Protein AF-A0AAW7IYN5-F1 (afdb_monomer_lite)

Foldseek 3Di:
DWKKKKAQPPPPVGDIDIDDDPDQLVVLVCCVVRVHDDDSVRMDIHTDPQCPPVPPPDPLVVVVSVLQVVDWDDDDPDTQDRCPDPPRDPVSSVVSCCVRPVVD

Organism: NCBI:txid1358

Structure (mmCIF, N/CA/C/O backbone):
data_AF-A0AAW7IYN5-F1
#
_entry.id   AF-A0AAW7IYN5-F1
#
loop_
_atom_site.group_PDB
_atom_site.id
_atom_site.type_symbol
_atom_site.label_atom_id
_atom_site.label_alt_id
_atom_site.label_comp_id
_atom_site.label_asym_id
_atom_site.label_entity_id
_atom_site.label_seq_id
_atom_site.pdbx_PDB_ins_code
_atom_site.Cartn_x
_atom_site.Cartn_y
_atom_site.Cartn_z
_atom_site.occupancy
_atom_site.B_iso_or_equiv
_atom_site.auth_seq_id
_atom_site.auth_comp_id
_atom_site.auth_asym_id
_atom_site.auth_atom_id
_atom_site.pdbx_PDB_model_num
ATOM 1 N N . MET A 1 1 ? -8.517 1.837 12.427 1.00 90.12 1 MET A N 1
ATOM 2 C CA . MET A 1 1 ? -9.345 0.846 11.687 1.00 90.12 1 MET A CA 1
ATOM 3 C C . MET A 1 1 ? -8.456 -0.268 11.150 1.00 90.12 1 MET A C 1
ATOM 5 O O . MET A 1 1 ? -7.235 -0.191 11.197 1.00 90.12 1 MET A O 1
ATOM 9 N N . LYS A 1 2 ? -9.057 -1.338 10.630 1.00 97.62 2 LYS A N 1
ATOM 10 C CA . LYS A 1 2 ? -8.324 -2.448 10.027 1.00 97.62 2 LYS A CA 1
ATOM 11 C C . LYS A 1 2 ? -8.061 -2.195 8.529 1.00 97.62 2 LYS A C 1
ATOM 13 O O . LYS A 1 2 ? -9.020 -2.123 7.771 1.00 97.62 2 LYS A O 1
ATOM 18 N N . ALA A 1 3 ? -6.797 -2.141 8.103 1.00 98.00 3 ALA A N 1
ATOM 19 C CA . ALA A 1 3 ? -6.390 -2.117 6.696 1.00 98.00 3 ALA A CA 1
ATOM 20 C C . ALA A 1 3 ? -6.453 -3.475 5.948 1.00 98.00 3 ALA A C 1
ATOM 22 O O . ALA A 1 3 ? -6.106 -4.550 6.468 1.00 98.00 3 ALA A O 1
ATOM 23 N N . TRP A 1 4 ? -6.869 -3.422 4.685 1.00 98.19 4 TRP A N 1
ATOM 24 C CA . TRP A 1 4 ? -7.025 -4.566 3.792 1.00 98.19 4 TRP A CA 1
ATOM 25 C C . TRP A 1 4 ? -6.545 -4.226 2.386 1.00 98.19 4 TRP A C 1
ATOM 27 O O . TRP A 1 4 ? -6.918 -3.191 1.847 1.00 98.19 4 TRP A O 1
ATOM 37 N N . ILE A 1 5 ? -5.788 -5.136 1.781 1.00 96.81 5 ILE A N 1
ATOM 38 C CA . ILE A 1 5 ? -5.476 -5.108 0.353 1.00 96.81 5 ILE A CA 1
ATOM 39 C C . ILE A 1 5 ? -6.568 -5.877 -0.373 1.00 96.81 5 ILE A C 1
ATOM 41 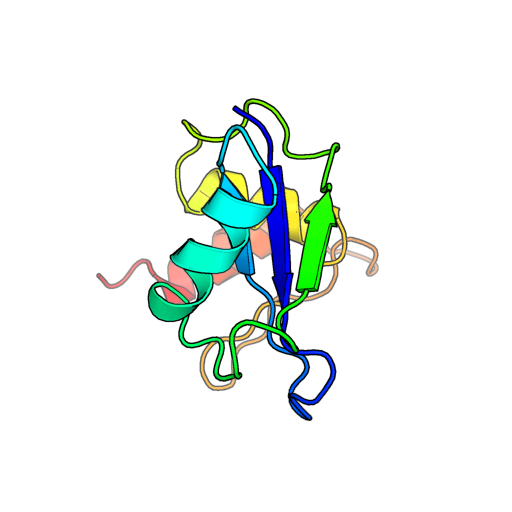O O . ILE A 1 5 ? -6.757 -7.075 -0.124 1.00 96.81 5 ILE A O 1
ATOM 45 N N . ILE A 1 6 ? -7.294 -5.182 -1.237 1.00 96.50 6 ILE A N 1
ATOM 46 C CA . ILE A 1 6 ? -8.258 -5.760 -2.162 1.00 96.50 6 ILE A CA 1
ATOM 47 C C . ILE A 1 6 ? -7.543 -6.023 -3.479 1.00 96.50 6 ILE A C 1
ATOM 49 O O . ILE A 1 6 ? -6.787 -5.179 -3.949 1.00 96.50 6 ILE A O 1
ATOM 53 N N . SER A 1 7 ? -7.800 -7.180 -4.074 1.00 94.94 7 SER A N 1
ATOM 54 C CA . SER A 1 7 ? -7.342 -7.497 -5.424 1.00 94.94 7 SER A CA 1
ATOM 55 C C . SER A 1 7 ? -8.253 -8.527 -6.077 1.00 94.94 7 SER A C 1
ATOM 57 O O . SER A 1 7 ? -8.909 -9.326 -5.393 1.00 94.94 7 SER A O 1
ATOM 59 N N . ASN A 1 8 ? -8.277 -8.534 -7.406 1.00 93.75 8 ASN A N 1
ATOM 60 C CA . ASN A 1 8 ? -8.801 -9.649 -8.178 1.00 93.75 8 ASN A CA 1
ATOM 61 C C . ASN A 1 8 ? -7.617 -10.541 -8.596 1.00 93.75 8 ASN A C 1
ATOM 63 O O . ASN A 1 8 ? -6.735 -10.081 -9.310 1.00 93.75 8 ASN A O 1
ATOM 67 N N . PRO A 1 9 ? -7.554 -11.816 -8.171 1.00 89.81 9 PRO A N 1
ATOM 68 C CA . PRO A 1 9 ? -6.448 -12.702 -8.538 1.00 89.81 9 PRO A CA 1
ATOM 69 C C . PRO A 1 9 ? -6.404 -13.071 -10.027 1.00 89.81 9 PRO A C 1
ATOM 71 O O . PRO A 1 9 ? -5.444 -13.712 -10.448 1.00 89.81 9 PRO A O 1
ATOM 74 N N . TRP A 1 10 ? -7.452 -12.741 -10.780 1.00 89.69 10 TRP A N 1
ATOM 75 C CA . TRP A 1 10 ? -7.561 -12.964 -12.218 1.00 89.69 10 TRP A CA 1
ATOM 76 C C . TRP A 1 10 ? -7.260 -11.710 -13.043 1.00 89.69 10 TRP A C 1
ATOM 78 O O . TRP A 1 10 ? -7.305 -11.791 -14.266 1.00 89.69 10 TRP A O 1
ATOM 88 N N . ASP A 1 11 ? -6.986 -10.581 -12.387 1.00 86.50 11 ASP A N 1
ATOM 89 C CA . ASP A 1 11 ? -6.530 -9.362 -13.048 1.00 86.50 11 ASP A CA 1
ATOM 90 C C . ASP A 1 11 ? -5.088 -9.561 -13.528 1.00 86.50 11 ASP A C 1
ATOM 92 O O . ASP A 1 11 ? -4.185 -9.833 -12.729 1.00 86.50 11 ASP A O 1
ATOM 96 N N . ASP A 1 12 ? -4.886 -9.482 -14.839 1.00 82.88 12 ASP A N 1
ATOM 97 C CA . ASP A 1 12 ? -3.598 -9.676 -15.497 1.00 82.88 12 ASP A CA 1
ATOM 98 C C . ASP A 1 12 ? -2.648 -8.493 -15.294 1.00 82.88 12 ASP A C 1
ATOM 100 O O . ASP A 1 12 ? -1.430 -8.684 -15.312 1.00 82.88 12 ASP A O 1
ATOM 104 N N . GLU A 1 13 ? -3.186 -7.307 -15.015 1.00 81.69 13 GLU A N 1
ATOM 105 C CA . GLU A 1 13 ? -2.410 -6.138 -14.599 1.00 81.69 13 GLU A CA 1
ATOM 106 C C . GLU A 1 13 ? -2.074 -6.165 -13.101 1.00 81.69 13 GLU A C 1
ATOM 108 O O . GLU A 1 13 ? -1.216 -5.413 -12.638 1.00 81.69 13 GLU A O 1
ATOM 113 N N . GLY A 1 14 ? -2.707 -7.061 -12.335 1.00 80.88 14 GLY A N 1
ATOM 114 C CA . GLY A 1 14 ? -2.426 -7.254 -10.916 1.00 80.88 14 GLY A CA 1
ATOM 115 C C . GLY A 1 14 ? -2.794 -6.049 -10.051 1.00 80.88 14 GLY A C 1
ATOM 116 O O . GLY A 1 14 ? -2.139 -5.813 -9.031 1.00 80.88 14 GLY A O 1
ATOM 117 N N . ARG A 1 15 ? -3.824 -5.280 -10.433 1.00 85.38 15 ARG A N 1
ATOM 118 C CA . ARG A 1 15 ? -4.221 -4.079 -9.697 1.00 85.38 15 ARG A CA 1
ATOM 119 C C . ARG A 1 15 ? -4.692 -4.452 -8.296 1.00 85.38 15 ARG A C 1
ATOM 121 O O . ARG A 1 15 ? -5.363 -5.461 -8.048 1.00 85.38 15 ARG A O 1
ATOM 128 N N . GLN A 1 16 ? -4.322 -3.602 -7.351 1.00 91.88 16 GLN A N 1
ATOM 129 C CA . GLN A 1 16 ? -4.652 -3.768 -5.947 1.00 91.88 16 GLN A CA 1
ATOM 130 C C . GLN A 1 16 ? -4.929 -2.415 -5.308 1.00 91.88 16 GLN A C 1
ATOM 132 O O . GLN A 1 16 ? -4.388 -1.395 -5.727 1.00 91.88 16 GLN A O 1
ATOM 137 N N . ALA A 1 17 ? -5.753 -2.416 -4.267 1.00 94.31 17 ALA A N 1
ATOM 138 C CA . ALA A 1 17 ? -6.097 -1.207 -3.538 1.00 94.31 17 ALA A CA 1
ATOM 139 C C . ALA A 1 17 ? -6.078 -1.444 -2.035 1.00 94.31 17 ALA A C 1
ATOM 141 O O . ALA A 1 17 ? -6.505 -2.494 -1.546 1.00 94.31 17 ALA A O 1
ATOM 142 N N . LEU A 1 18 ? -5.608 -0.444 -1.298 1.00 96.88 18 LEU A N 1
ATOM 143 C CA . LEU A 1 18 ? -5.663 -0.423 0.153 1.00 96.88 18 LEU A CA 1
ATOM 144 C C . LEU A 1 18 ? -6.984 0.210 0.608 1.00 96.88 18 LEU A C 1
ATOM 146 O O . LEU A 1 18 ? -7.352 1.298 0.176 1.00 96.88 18 LEU A O 1
ATOM 150 N N . THR A 1 19 ? -7.699 -0.455 1.512 1.00 96.94 19 THR A N 1
ATOM 151 C CA . THR A 1 19 ? -8.909 0.090 2.139 1.00 96.94 19 THR A CA 1
ATOM 152 C C . THR A 1 19 ? -8.942 -0.176 3.637 1.00 96.94 19 THR A C 1
ATOM 154 O O . THR A 1 19 ? -8.240 -1.054 4.140 1.00 96.94 19 THR A O 1
ATOM 157 N N . PHE A 1 20 ? -9.827 0.518 4.348 1.00 97.81 20 PHE A N 1
ATOM 158 C CA . PHE A 1 20 ? -10.016 0.385 5.788 1.00 97.81 20 PHE A CA 1
ATOM 159 C C . PHE A 1 20 ? -11.447 -0.057 6.100 1.00 97.81 20 PHE A C 1
ATOM 161 O O . PHE A 1 20 ? -12.403 0.527 5.603 1.00 97.81 20 PHE A O 1
ATOM 168 N N . ALA A 1 21 ? -11.598 -1.116 6.896 1.00 97.38 21 ALA A N 1
ATOM 169 C CA . ALA A 1 21 ? -12.898 -1.674 7.278 1.00 97.38 21 ALA A CA 1
ATOM 170 C C . ALA A 1 21 ? -12.759 -2.616 8.476 1.00 97.38 21 ALA A C 1
ATOM 172 O O . ALA A 1 21 ? -11.813 -3.400 8.527 1.00 97.38 21 ALA A O 1
ATOM 173 N N . ASP A 1 22 ? -13.721 -2.662 9.398 1.00 96.38 22 ASP A N 1
ATOM 174 C CA . ASP A 1 22 ? -13.618 -3.493 10.612 1.00 96.38 22 ASP A CA 1
ATOM 175 C C . ASP A 1 22 ? -13.556 -5.001 10.316 1.00 96.38 22 ASP A C 1
ATOM 177 O O . ASP A 1 22 ? -12.972 -5.798 11.077 1.00 96.38 22 ASP A O 1
ATOM 181 N N . LYS A 1 23 ? -14.173 -5.410 9.200 1.00 96.81 23 LYS A N 1
ATOM 182 C CA . LYS A 1 23 ? -14.310 -6.805 8.772 1.00 96.81 23 LYS A CA 1
ATOM 183 C C . LYS A 1 23 ? -13.906 -6.987 7.311 1.00 96.81 23 LYS A C 1
ATOM 185 O O . LYS A 1 23 ? -14.157 -6.146 6.459 1.00 96.81 23 LYS A O 1
ATOM 190 N N . ARG A 1 24 ? -13.400 -8.184 6.997 1.00 96.00 24 ARG A N 1
ATOM 191 C CA . ARG A 1 24 ? -12.998 -8.577 5.636 1.00 96.00 24 ARG A CA 1
ATOM 192 C C . ARG A 1 24 ? -14.100 -8.390 4.587 1.00 96.00 24 ARG A C 1
ATOM 194 O O . ARG A 1 24 ? -13.815 -7.980 3.472 1.00 96.00 24 ARG A O 1
ATOM 201 N N . ASN A 1 25 ? -15.341 -8.750 4.916 1.00 95.38 25 ASN A N 1
ATOM 202 C CA . ASN A 1 25 ? -16.440 -8.661 3.951 1.00 95.38 25 ASN A CA 1
ATOM 203 C C . ASN A 1 25 ? -16.771 -7.206 3.624 1.00 95.38 25 ASN A C 1
ATOM 205 O O . ASN A 1 25 ? -17.010 -6.895 2.474 1.00 95.38 25 ASN A O 1
ATOM 209 N N . GLU A 1 26 ? -16.722 -6.311 4.602 1.00 96.00 26 GLU A N 1
ATOM 210 C CA . GLU A 1 26 ? -16.898 -4.880 4.354 1.00 96.00 26 GLU A CA 1
ATOM 211 C C . GLU A 1 26 ? -15.785 -4.344 3.441 1.00 96.00 26 GLU A C 1
ATOM 213 O O . GLU A 1 26 ? -16.088 -3.742 2.417 1.00 96.00 26 GLU A O 1
ATOM 218 N N . ALA A 1 27 ? -14.522 -4.720 3.685 1.00 96.50 27 ALA A N 1
ATOM 219 C CA . ALA A 1 27 ? -13.429 -4.384 2.769 1.00 96.50 27 ALA A CA 1
ATOM 220 C C . ALA A 1 27 ? -13.704 -4.847 1.327 1.00 96.50 27 ALA A C 1
ATOM 222 O O . ALA A 1 27 ? -13.526 -4.081 0.392 1.00 96.50 27 ALA A O 1
ATOM 223 N N . LYS A 1 28 ? -14.215 -6.070 1.123 1.00 95.06 28 LYS A N 1
ATOM 224 C CA . LYS A 1 28 ? -14.576 -6.555 -0.224 1.00 95.06 28 LYS A CA 1
ATOM 225 C C . LYS A 1 28 ? -15.654 -5.707 -0.904 1.00 95.06 28 LYS A C 1
ATOM 227 O O . LYS A 1 28 ? -15.635 -5.593 -2.124 1.00 95.06 28 LYS A O 1
ATOM 232 N N . SER A 1 29 ? -16.568 -5.094 -0.147 1.00 93.38 29 SER A N 1
ATOM 233 C CA . SER A 1 29 ? -17.579 -4.187 -0.721 1.00 93.38 29 SER A CA 1
ATOM 234 C C . SER A 1 29 ? -17.027 -2.865 -1.217 1.00 93.38 29 SER A C 1
ATOM 236 O O . SER A 1 29 ? -17.700 -2.198 -1.995 1.00 93.38 29 SER A O 1
ATOM 238 N N . HIS A 1 30 ? -15.788 -2.533 -0.860 1.00 94.62 30 HIS A N 1
ATOM 239 C CA . HIS A 1 30 ? -15.109 -1.344 -1.355 1.00 94.62 30 HIS A CA 1
ATOM 240 C C . HIS A 1 30 ? -14.429 -1.566 -2.713 1.00 94.62 30 HIS A C 1
ATOM 242 O O . HIS A 1 30 ? -13.912 -0.611 -3.273 1.00 94.62 30 HIS A O 1
ATOM 248 N N . ALA A 1 31 ? -14.430 -2.781 -3.282 1.00 92.00 31 ALA A N 1
ATOM 249 C CA . ALA A 1 31 ? -13.779 -3.050 -4.572 1.00 92.00 31 ALA A CA 1
ATOM 250 C C . ALA A 1 31 ? -14.260 -2.110 -5.694 1.00 92.00 31 ALA A C 1
ATOM 252 O O . ALA A 1 31 ? -13.449 -1.592 -6.457 1.00 92.00 31 ALA A O 1
ATOM 253 N N . GLY A 1 32 ? -15.561 -1.798 -5.716 1.00 87.56 32 GLY A N 1
ATOM 254 C CA . GLY A 1 32 ? -16.146 -0.854 -6.673 1.00 87.56 32 GLY A CA 1
ATOM 255 C C . GLY A 1 32 ? -15.726 0.610 -6.484 1.00 87.56 32 GLY A C 1
ATOM 256 O O . GLY A 1 32 ? -16.091 1.441 -7.306 1.00 87.56 32 GLY A O 1
ATOM 257 N N . TRP A 1 33 ? -14.991 0.952 -5.421 1.00 91.31 33 TRP A N 1
ATOM 258 C CA . TRP A 1 33 ? -14.397 2.283 -5.245 1.00 91.31 33 TRP A CA 1
ATOM 259 C C . TRP A 1 33 ? -13.056 2.430 -5.973 1.00 91.31 33 TRP A C 1
ATOM 261 O O . TRP A 1 33 ? -12.632 3.555 -6.211 1.00 91.31 33 TRP A O 1
ATOM 271 N N . PHE A 1 34 ? -12.396 1.316 -6.311 1.00 86.44 34 PHE A N 1
ATOM 272 C CA . PHE A 1 34 ? -11.005 1.285 -6.782 1.00 86.44 34 PHE A CA 1
ATOM 273 C C . PHE A 1 34 ? -10.839 0.670 -8.177 1.00 86.44 34 PHE A C 1
ATOM 275 O O . PHE A 1 34 ? -9.748 0.226 -8.515 1.00 86.44 34 PHE A O 1
ATOM 282 N N . ASP A 1 35 ? -11.921 0.589 -8.954 1.00 84.50 35 ASP A N 1
ATOM 283 C CA . ASP A 1 35 ? -11.936 -0.043 -10.284 1.00 84.50 35 ASP A CA 1
ATOM 284 C C . ASP A 1 35 ? -11.394 -1.490 -10.296 1.00 84.50 35 ASP A C 1
ATOM 286 O O . ASP A 1 35 ? -10.846 -1.983 -11.278 1.00 84.50 35 ASP A O 1
ATOM 290 N N . ILE A 1 36 ? -11.540 -2.201 -9.170 1.00 88.12 36 ILE A N 1
ATOM 291 C CA . ILE A 1 36 ? -11.188 -3.619 -9.079 1.00 88.12 36 ILE A CA 1
ATOM 292 C C . ILE A 1 36 ? -12.389 -4.426 -9.559 1.00 88.12 36 ILE A C 1
ATOM 294 O O . ILE A 1 36 ? -13.334 -4.683 -8.805 1.00 88.12 36 ILE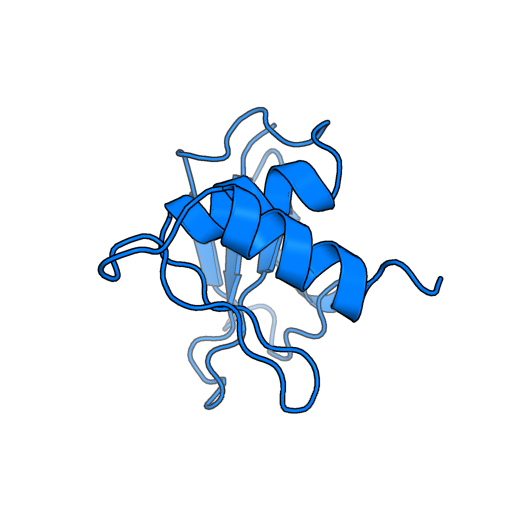 A O 1
ATOM 298 N N . GLU A 1 37 ? -12.343 -4.831 -10.824 1.00 85.25 37 GLU A N 1
ATOM 299 C CA . GLU A 1 37 ? -13.362 -5.681 -11.429 1.00 85.25 37 GLU A CA 1
ATOM 300 C C . GLU A 1 37 ? -13.306 -7.110 -10.874 1.00 85.25 37 GLU A C 1
ATOM 302 O O . GLU A 1 37 ? -12.233 -7.665 -10.641 1.00 85.25 37 GLU A O 1
ATOM 307 N N . GLY A 1 38 ? -14.467 -7.737 -10.685 1.00 84.75 38 GLY A N 1
ATOM 308 C CA . GLY A 1 38 ? -14.573 -9.143 -10.300 1.00 84.75 38 GLY A CA 1
ATOM 309 C C . GLY A 1 38 ? -15.869 -9.463 -9.565 1.00 84.75 38 GLY A C 1
ATOM 310 O O . GLY A 1 38 ? -16.437 -8.621 -8.865 1.00 84.75 38 GLY A O 1
ATOM 311 N N . ASP A 1 39 ? -16.331 -10.708 -9.688 1.00 88.25 39 ASP A N 1
ATOM 312 C CA . ASP A 1 39 ? -17.458 -11.179 -8.893 1.00 88.25 39 ASP A CA 1
ATOM 31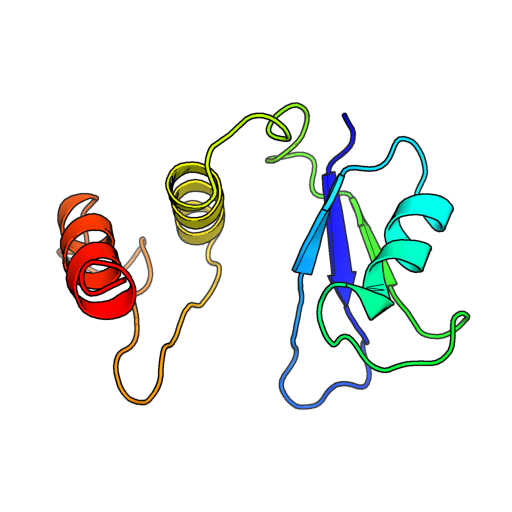3 C C . ASP A 1 39 ? -17.087 -11.203 -7.411 1.00 88.25 39 ASP A C 1
ATOM 315 O O . ASP A 1 39 ? -15.954 -11.504 -7.018 1.00 88.25 39 ASP A O 1
ATOM 319 N N . TRP A 1 40 ? -18.081 -10.950 -6.553 1.00 87.56 40 TRP A N 1
ATOM 320 C CA . TRP A 1 40 ? -17.871 -10.922 -5.107 1.00 87.56 40 TRP A CA 1
ATOM 321 C C . TRP A 1 40 ? -17.115 -12.144 -4.601 1.00 87.56 40 TRP A C 1
ATOM 323 O O . TRP A 1 40 ? -16.311 -12.022 -3.684 1.00 87.56 40 TRP A O 1
ATOM 333 N N . ILE A 1 41 ? -17.385 -13.333 -5.138 1.00 90.19 41 ILE A N 1
ATOM 334 C CA . ILE A 1 41 ? -16.764 -14.570 -4.668 1.00 90.19 41 ILE A CA 1
ATOM 335 C C . ILE A 1 41 ? -15.264 -14.637 -4.988 1.00 90.19 41 ILE A C 1
ATOM 337 O O . ILE A 1 41 ? -14.508 -15.150 -4.159 1.00 90.19 41 ILE A O 1
ATOM 341 N N . ASP A 1 42 ? -14.836 -14.031 -6.094 1.00 91.38 42 ASP A N 1
ATOM 342 C CA . ASP A 1 42 ? -13.463 -14.077 -6.605 1.00 91.38 42 ASP A CA 1
ATOM 343 C C . ASP A 1 42 ? -12.555 -13.013 -5.987 1.00 91.38 42 ASP A C 1
ATOM 345 O O . ASP A 1 42 ? -11.355 -13.241 -5.811 1.00 91.38 42 ASP A O 1
ATOM 349 N N . LEU A 1 43 ? -13.131 -11.886 -5.561 1.00 94.50 43 LEU A N 1
ATOM 350 C CA . LEU A 1 43 ? -12.386 -10.813 -4.909 1.00 94.50 43 LEU A CA 1
ATOM 351 C C . LEU A 1 43 ? -11.638 -11.306 -3.661 1.00 94.50 43 LEU A C 1
ATOM 353 O O . LEU A 1 43 ? -12.194 -11.952 -2.755 1.00 94.50 43 LEU A O 1
ATOM 357 N N . ARG A 1 44 ? -10.363 -10.938 -3.560 1.00 95.44 44 ARG A N 1
ATOM 358 C CA . ARG A 1 44 ? -9.549 -11.141 -2.364 1.00 95.44 44 ARG A CA 1
ATOM 359 C C . ARG A 1 44 ? -9.558 -9.876 -1.520 1.00 95.44 44 ARG A C 1
ATOM 361 O O . ARG A 1 44 ? -9.635 -8.767 -2.019 1.00 95.44 44 ARG A O 1
ATOM 368 N N . ALA A 1 45 ? -9.496 -10.089 -0.214 1.00 96.88 45 ALA A N 1
ATOM 369 C CA . ALA A 1 45 ? -9.230 -9.055 0.772 1.00 96.88 45 ALA A CA 1
ATOM 370 C C . ALA A 1 45 ? -8.270 -9.676 1.784 1.00 96.88 45 ALA A C 1
ATOM 372 O O . ALA A 1 45 ? -8.656 -10.596 2.524 1.00 96.88 45 ALA A O 1
ATOM 373 N N . ILE A 1 46 ? -7.013 -9.246 1.733 1.00 96.56 46 ILE A N 1
ATOM 374 C CA . ILE A 1 46 ? -5.913 -9.733 2.566 1.00 96.56 46 ILE A CA 1
ATOM 375 C C . ILE A 1 46 ? -5.601 -8.671 3.609 1.00 96.56 46 ILE A C 1
ATOM 377 O O . ILE A 1 46 ? -5.603 -7.478 3.336 1.00 96.56 46 ILE A O 1
ATOM 381 N N . ARG A 1 47 ? -5.372 -9.112 4.841 1.00 97.38 47 ARG A N 1
ATOM 382 C CA . ARG A 1 47 ? -5.077 -8.221 5.956 1.00 97.38 47 ARG A CA 1
ATOM 383 C C . ARG A 1 47 ? -3.698 -7.585 5.774 1.00 97.38 47 ARG A C 1
ATOM 385 O O . ARG A 1 47 ? -2.716 -8.320 5.751 1.00 97.38 47 ARG A O 1
ATOM 392 N N . ALA A 1 48 ? -3.621 -6.259 5.761 1.00 96.88 48 ALA A N 1
ATOM 393 C CA . ALA A 1 48 ? -2.363 -5.529 5.633 1.00 96.88 48 ALA A CA 1
ATOM 394 C C . ALA A 1 48 ? -2.034 -4.818 6.948 1.00 96.88 48 ALA A C 1
ATOM 396 O O . ALA A 1 48 ? -2.279 -3.630 7.116 1.00 96.88 48 ALA A O 1
ATOM 397 N N . LYS A 1 49 ? -1.546 -5.594 7.925 1.00 96.88 49 LYS A N 1
ATOM 398 C CA . LYS A 1 49 ? -1.376 -5.129 9.314 1.00 96.88 49 LYS A CA 1
ATOM 399 C C . LYS A 1 49 ? -0.449 -3.922 9.442 1.00 96.88 49 LYS A C 1
ATOM 401 O O . LYS A 1 49 ? -0.634 -3.142 10.367 1.00 96.88 49 LYS A O 1
ATOM 406 N N . THR A 1 50 ? 0.520 -3.780 8.536 1.00 96.62 50 THR A N 1
ATOM 407 C CA . THR A 1 50 ? 1.449 -2.645 8.530 1.00 96.62 50 THR A CA 1
ATOM 408 C C . THR A 1 50 ? 0.729 -1.304 8.411 1.00 96.62 50 THR A C 1
ATOM 410 O O . THR A 1 50 ? 1.208 -0.317 8.952 1.00 96.62 50 THR A O 1
ATOM 413 N N . PHE A 1 51 ? -0.454 -1.281 7.789 1.00 97.56 51 PHE A N 1
ATOM 414 C CA . PHE A 1 51 ? -1.252 -0.071 7.597 1.00 97.56 51 PHE A CA 1
ATOM 415 C C . PHE A 1 51 ? -2.410 0.068 8.590 1.00 97.56 51 PHE A C 1
ATOM 417 O O . PHE A 1 51 ? -3.283 0.907 8.398 1.00 97.56 51 PHE A O 1
ATOM 424 N N . ASP A 1 52 ? -2.491 -0.765 9.629 1.00 96.69 52 ASP A N 1
ATOM 425 C CA . ASP A 1 52 ? -3.546 -0.599 10.631 1.00 96.69 52 ASP A CA 1
ATOM 426 C C . ASP A 1 52 ? -3.477 0.775 11.305 1.00 96.69 52 ASP A C 1
ATOM 428 O O . ASP A 1 52 ? -2.399 1.302 11.559 1.00 96.69 52 ASP A O 1
ATOM 432 N N . ASP A 1 53 ? -4.653 1.346 11.579 1.00 94.88 53 ASP A N 1
ATOM 433 C CA . ASP A 1 53 ? -4.822 2.662 12.211 1.00 94.88 53 ASP A CA 1
ATOM 434 C C . ASP A 1 53 ? -4.268 3.860 11.404 1.00 94.88 53 ASP A C 1
ATOM 436 O O . ASP A 1 53 ? -4.131 4.966 11.930 1.00 94.88 53 ASP A O 1
ATOM 440 N N . MET A 1 54 ? -4.005 3.664 10.104 1.00 96.50 54 MET A N 1
ATOM 441 C CA . MET A 1 54 ? -3.558 4.704 9.166 1.00 96.50 54 MET A CA 1
ATOM 442 C C . MET A 1 54 ? -4.691 5.350 8.348 1.00 96.50 54 MET A C 1
ATOM 444 O O . MET A 1 54 ? -4.415 6.098 7.414 1.00 96.50 54 MET A O 1
ATOM 448 N N . GLU A 1 55 ? -5.967 5.118 8.679 1.00 94.94 55 GLU A N 1
A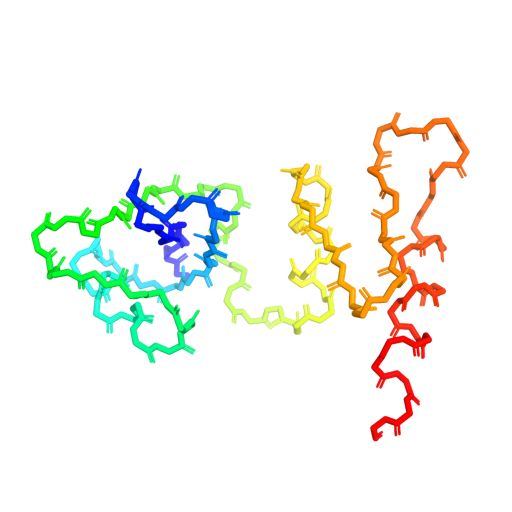TOM 449 C CA . GLU A 1 55 ? -7.112 5.625 7.896 1.00 94.94 55 GLU A CA 1
ATOM 450 C C . GLU A 1 55 ? -7.229 7.156 7.841 1.00 94.94 55 GLU A C 1
ATOM 452 O O . GLU A 1 55 ? -7.940 7.686 6.994 1.00 94.94 55 GLU A O 1
ATOM 457 N N . ASN A 1 56 ? -6.562 7.859 8.759 1.00 96.12 56 ASN A N 1
ATOM 458 C CA . ASN A 1 56 ? -6.589 9.320 8.847 1.00 96.12 56 ASN A CA 1
ATOM 459 C C . ASN A 1 56 ? -5.356 9.980 8.211 1.00 96.12 56 ASN A C 1
ATOM 461 O O . ASN A 1 56 ? -5.228 11.202 8.289 1.00 96.12 56 ASN A O 1
ATOM 465 N N . LEU A 1 57 ? -4.434 9.197 7.637 1.00 96.44 57 LEU A N 1
ATOM 466 C CA . LEU A 1 57 ? -3.330 9.750 6.857 1.00 96.44 57 LEU A CA 1
ATOM 467 C C . LEU A 1 57 ? -3.876 10.451 5.613 1.00 96.44 57 LEU A C 1
ATOM 469 O O . LEU A 1 57 ? -4.870 10.021 5.024 1.00 96.44 57 LEU A O 1
ATOM 473 N N . SER A 1 58 ? -3.204 11.519 5.189 1.00 95.69 58 SER A N 1
ATOM 474 C CA . SER A 1 58 ? -3.454 12.075 3.862 1.00 95.69 58 SER A CA 1
ATOM 475 C C . SER A 1 58 ? -3.098 11.056 2.779 1.00 95.69 58 SER A C 1
ATOM 477 O O . SER A 1 58 ? -2.282 10.157 2.993 1.00 95.69 58 SER A O 1
ATOM 479 N N . GLU A 1 59 ? -3.664 11.222 1.585 1.00 93.25 59 GLU A N 1
ATOM 480 C CA . GLU A 1 59 ? -3.352 10.368 0.434 1.00 93.25 59 GLU A CA 1
ATOM 481 C C . GLU A 1 59 ? -1.843 10.303 0.162 1.00 93.25 59 GLU A C 1
ATOM 483 O O . GLU A 1 59 ? -1.286 9.218 0.008 1.00 93.25 59 GLU A O 1
ATOM 488 N N . LYS A 1 60 ? -1.162 11.455 0.223 1.00 95.62 60 LYS A N 1
ATOM 489 C CA . LYS A 1 60 ? 0.291 11.550 0.061 1.00 95.62 60 LYS A CA 1
ATOM 490 C C . LYS A 1 60 ? 1.050 10.714 1.091 1.00 95.62 60 LYS A C 1
ATOM 492 O O . 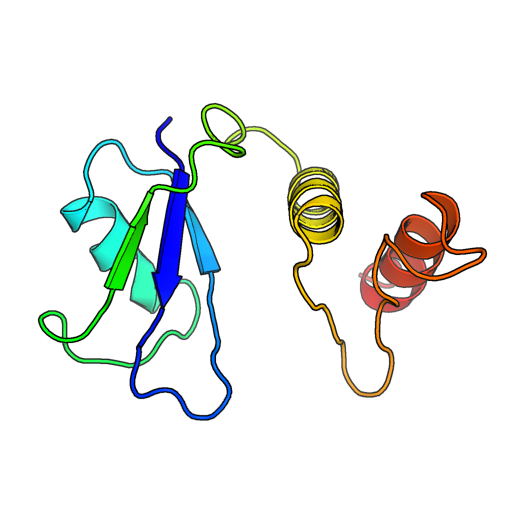LYS A 1 60 ? 1.976 9.988 0.737 1.00 95.62 60 LYS A O 1
ATOM 497 N N . GLU A 1 61 ? 0.686 10.827 2.366 1.00 97.06 61 GLU A N 1
ATOM 498 C CA . GLU A 1 61 ? 1.334 10.071 3.443 1.00 97.06 61 GLU A CA 1
ATOM 499 C C . GLU A 1 61 ? 1.073 8.572 3.300 1.00 97.06 61 GLU A C 1
ATOM 501 O O . GLU A 1 61 ? 2.002 7.776 3.418 1.00 97.06 61 GLU A O 1
ATOM 506 N N . LEU A 1 62 ? -0.162 8.178 2.985 1.00 96.62 62 LEU A N 1
ATOM 507 C CA . LEU A 1 62 ? -0.521 6.776 2.804 1.00 96.62 62 LEU A CA 1
ATOM 508 C C . LEU A 1 62 ? 0.184 6.161 1.589 1.00 96.62 62 LEU A C 1
ATOM 510 O O . LEU A 1 62 ? 0.635 5.018 1.652 1.00 96.62 62 LEU A O 1
ATOM 514 N N . MET A 1 63 ? 0.298 6.898 0.484 1.00 95.88 63 MET A N 1
ATOM 515 C CA . MET A 1 63 ? 1.011 6.441 -0.709 1.00 95.88 63 MET A CA 1
ATOM 516 C C . MET A 1 63 ? 2.515 6.307 -0.447 1.00 95.88 63 MET A C 1
ATOM 518 O O . MET A 1 63 ? 3.126 5.337 -0.886 1.00 95.88 63 MET A O 1
ATOM 522 N N . ARG A 1 64 ? 3.103 7.213 0.344 1.00 96.69 64 ARG A N 1
ATOM 523 C CA . ARG A 1 64 ? 4.498 7.090 0.790 1.00 96.69 64 ARG A CA 1
ATOM 524 C C . ARG A 1 64 ? 4.712 5.840 1.642 1.00 96.69 64 ARG A C 1
ATOM 526 O O . ARG A 1 64 ? 5.661 5.103 1.413 1.00 96.69 64 ARG A O 1
ATOM 533 N N . MET A 1 65 ?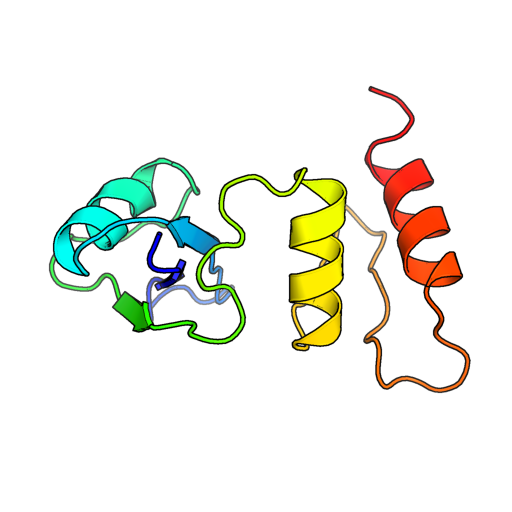 3.808 5.554 2.579 1.00 96.62 65 MET A N 1
ATOM 534 C CA . MET A 1 65 ? 3.882 4.324 3.378 1.00 96.62 65 MET A CA 1
ATOM 535 C C . MET A 1 65 ? 3.758 3.069 2.509 1.00 96.62 65 MET A C 1
ATOM 537 O O . MET A 1 65 ? 4.491 2.111 2.719 1.00 96.62 65 MET A O 1
ATOM 541 N N . GLN A 1 66 ? 2.856 3.067 1.524 1.00 96.12 66 GLN A N 1
ATOM 542 C CA . GLN A 1 66 ? 2.738 1.968 0.561 1.00 96.12 66 GLN A CA 1
ATOM 543 C C . GLN A 1 66 ? 4.032 1.784 -0.235 1.00 96.12 66 GLN A C 1
ATOM 545 O O . GLN A 1 66 ? 4.497 0.662 -0.408 1.00 96.12 66 GLN A O 1
ATOM 550 N N . TRP A 1 67 ? 4.650 2.880 -0.666 1.00 96.25 67 TRP A N 1
ATOM 551 C CA . TRP A 1 67 ? 5.913 2.852 -1.392 1.00 96.25 67 TRP A CA 1
ATOM 552 C C . TRP A 1 67 ? 7.067 2.243 -0.578 1.00 96.25 67 TRP A C 1
ATOM 554 O O . TRP A 1 67 ? 7.843 1.464 -1.124 1.00 96.25 67 TRP A O 1
ATOM 564 N N . HIS A 1 68 ? 7.139 2.505 0.732 1.00 95.62 68 HIS A N 1
ATOM 565 C CA . HIS A 1 68 ? 8.094 1.827 1.624 1.00 95.62 68 HIS A CA 1
ATOM 566 C C . HIS A 1 68 ? 7.836 0.325 1.793 1.00 95.62 68 HIS A C 1
ATOM 568 O O . HIS A 1 68 ? 8.741 -0.407 2.183 1.00 95.62 68 HIS A O 1
ATOM 574 N N . GLU A 1 69 ? 6.618 -0.133 1.513 1.00 94.31 69 GLU A N 1
ATOM 575 C CA . GLU A 1 69 ? 6.219 -1.543 1.554 1.00 94.31 69 GLU A CA 1
ATOM 576 C C . GLU A 1 69 ? 6.218 -2.163 0.141 1.00 94.31 69 GLU A C 1
ATOM 578 O O . GLU A 1 69 ? 5.406 -3.040 -0.159 1.00 94.31 69 GLU A O 1
ATOM 583 N N . ASP A 1 70 ? 7.111 -1.684 -0.734 1.00 91.62 70 ASP A N 1
ATOM 584 C CA . ASP A 1 70 ? 7.352 -2.155 -2.107 1.00 91.62 70 ASP A CA 1
ATOM 585 C C . ASP A 1 70 ? 6.167 -2.029 -3.077 1.00 91.62 70 ASP A C 1
ATOM 587 O O . ASP A 1 70 ? 6.095 -2.731 -4.093 1.00 91.62 70 ASP A O 1
ATOM 591 N N . TRP A 1 71 ? 5.235 -1.107 -2.823 1.00 92.31 71 TRP A N 1
ATOM 592 C CA . TRP A 1 71 ? 4.196 -0.810 -3.809 1.00 92.31 71 TRP A CA 1
ATOM 593 C C . TRP A 1 71 ? 4.770 -0.066 -5.012 1.00 92.31 71 TRP A C 1
ATOM 595 O O . TRP A 1 71 ? 5.587 0.849 -4.890 1.00 92.31 71 TRP A O 1
ATOM 605 N N . TRP A 1 72 ? 4.277 -0.448 -6.188 1.00 89.06 72 TRP A N 1
ATOM 606 C CA . TRP A 1 72 ? 4.622 0.164 -7.462 1.00 89.06 72 TRP A CA 1
ATOM 607 C C . TRP A 1 72 ? 3.634 1.272 -7.816 1.00 89.06 72 TRP A C 1
ATOM 609 O O . TRP A 1 72 ? 2.422 1.056 -7.769 1.00 89.06 72 TRP A O 1
ATOM 619 N N . PHE A 1 73 ? 4.151 2.426 -8.241 1.00 92.00 73 PHE A N 1
ATOM 620 C CA . PHE A 1 73 ? 3.342 3.552 -8.702 1.00 92.00 73 PHE A CA 1
ATOM 621 C C . PHE A 1 73 ? 3.839 4.081 -10.047 1.00 92.00 73 PHE A C 1
ATOM 623 O O . PHE A 1 73 ? 5.030 4.344 -10.237 1.00 92.00 73 PHE A O 1
ATOM 630 N N . GLU A 1 74 ? 2.900 4.278 -10.966 1.00 90.38 74 GLU A N 1
ATOM 631 C CA . GLU A 1 74 ? 3.133 4.875 -12.276 1.00 90.38 74 GLU A CA 1
ATOM 632 C C . GLU A 1 74 ? 1.984 5.809 -12.652 1.00 90.38 74 GLU A C 1
ATOM 634 O O . GLU A 1 74 ? 0.827 5.569 -12.311 1.00 90.38 74 GLU A O 1
ATOM 639 N N . TYR A 1 75 ? 2.315 6.896 -13.344 1.00 88.50 75 TYR A N 1
ATOM 640 C CA . TYR A 1 75 ? 1.344 7.835 -13.884 1.00 88.50 75 TYR A CA 1
ATOM 641 C C . TYR A 1 75 ? 1.742 8.218 -15.310 1.00 88.50 75 TYR A C 1
ATOM 643 O O . TYR A 1 75 ? 2.746 8.897 -15.554 1.00 88.50 75 TYR A O 1
ATOM 651 N N . GLY A 1 76 ? 0.960 7.750 -16.284 1.00 87.19 76 GLY A N 1
ATOM 652 C CA . GLY A 1 76 ? 1.314 7.864 -17.695 1.00 87.19 76 GLY A CA 1
ATOM 653 C C . GLY A 1 76 ? 2.622 7.127 -17.997 1.00 87.19 76 GLY A C 1
ATOM 654 O O . GLY A 1 76 ? 2.672 5.908 -17.923 1.00 87.19 76 GLY A O 1
ATOM 655 N N . ASN A 1 77 ? 3.675 7.873 -18.343 1.00 86.81 77 ASN A N 1
ATOM 656 C CA . ASN A 1 77 ? 5.013 7.322 -18.600 1.00 86.81 77 ASN A CA 1
ATOM 657 C C . ASN A 1 77 ? 6.027 7.632 -17.476 1.00 86.81 77 ASN A C 1
ATOM 659 O O . ASN A 1 77 ? 7.203 7.309 -17.639 1.00 86.81 77 ASN A O 1
ATOM 663 N N . ASP A 1 78 ? 5.620 8.304 -16.389 1.00 89.62 78 ASP A N 1
ATOM 664 C CA . ASP A 1 78 ? 6.492 8.558 -15.232 1.00 89.62 78 ASP A CA 1
ATOM 665 C C . ASP A 1 78 ? 6.275 7.467 -14.181 1.00 89.62 78 ASP A C 1
ATOM 667 O O . ASP A 1 78 ? 5.142 7.167 -13.797 1.00 89.62 78 ASP A O 1
ATOM 671 N N . ARG A 1 79 ? 7.366 6.880 -13.696 1.00 91.81 79 ARG A N 1
ATOM 672 C CA . ARG A 1 79 ? 7.349 5.793 -12.718 1.00 91.81 79 ARG A CA 1
ATOM 673 C C . ARG A 1 79 ? 8.150 6.205 -11.498 1.00 91.81 79 ARG A C 1
ATOM 675 O O . ARG A 1 79 ? 9.270 6.697 -11.627 1.00 91.81 79 ARG A O 1
ATOM 682 N N . LEU A 1 80 ? 7.597 5.937 -10.320 1.00 95.56 80 LEU A N 1
ATOM 683 C CA . LEU A 1 80 ? 8.329 6.065 -9.071 1.00 95.56 80 LEU A CA 1
ATOM 684 C C . LEU A 1 80 ? 9.289 4.862 -8.923 1.00 95.56 80 LEU A C 1
ATOM 686 O O . LEU A 1 80 ? 8.818 3.721 -8.941 1.00 95.56 80 LEU A O 1
ATOM 690 N N . PRO A 1 81 ? 10.615 5.076 -8.809 1.00 95.00 81 PRO A N 1
ATOM 691 C CA . PRO A 1 81 ? 11.576 3.999 -8.540 1.00 95.00 81 PRO A CA 1
ATOM 692 C C . PRO A 1 81 ? 11.270 3.270 -7.225 1.00 95.00 81 PRO A C 1
ATOM 694 O O . PRO A 1 81 ? 10.667 3.875 -6.335 1.00 95.00 81 PRO A O 1
ATOM 697 N N . HIS A 1 82 ? 11.687 2.009 -7.061 1.00 94.50 82 HIS A N 1
ATOM 698 C CA . HIS A 1 82 ? 11.493 1.310 -5.783 1.00 94.50 82 HIS A CA 1
ATOM 699 C C . HIS A 1 82 ? 12.330 1.930 -4.667 1.00 94.50 82 HIS A C 1
ATOM 701 O O . HIS A 1 82 ? 13.421 2.446 -4.903 1.00 94.50 82 HIS A O 1
ATOM 707 N N . PHE A 1 83 ? 11.814 1.874 -3.438 1.00 92.06 83 PHE A N 1
ATOM 708 C CA . PHE A 1 83 ? 12.475 2.481 -2.286 1.00 92.06 83 PHE A CA 1
ATOM 709 C C . PHE A 1 83 ? 13.829 1.835 -1.948 1.00 92.06 83 PHE A C 1
ATOM 711 O O . PHE A 1 83 ? 14.702 2.501 -1.396 1.00 92.06 83 PHE A O 1
ATOM 718 N N . ASP A 1 84 ? 14.016 0.558 -2.280 1.00 91.88 84 ASP A N 1
ATOM 719 C CA . ASP A 1 84 ? 15.242 -0.201 -2.026 1.00 91.88 84 ASP A CA 1
ATOM 720 C C . ASP A 1 84 ? 16.340 0.002 -3.089 1.00 91.88 84 ASP A C 1
ATOM 722 O O . ASP A 1 84 ? 17.454 -0.501 -2.921 1.00 91.88 84 ASP A O 1
ATOM 726 N N . GLU A 1 85 ? 16.066 0.755 -4.161 1.00 93.00 85 GLU A N 1
ATOM 727 C CA . GLU A 1 85 ? 17.042 1.052 -5.210 1.00 93.00 85 GLU A CA 1
ATOM 728 C C . GLU A 1 85 ? 18.114 2.064 -4.750 1.00 93.00 85 GLU A C 1
ATOM 730 O O . GLU A 1 85 ? 17.857 3.032 -4.028 1.00 93.00 85 GLU A O 1
ATOM 735 N N . ASP A 1 86 ? 19.350 1.875 -5.224 1.00 94.69 86 ASP A N 1
ATOM 736 C CA . ASP A 1 86 ? 20.488 2.726 -4.867 1.00 94.69 86 ASP A CA 1
ATOM 737 C C . ASP A 1 86 ? 20.249 4.204 -5.231 1.00 94.69 86 ASP A C 1
ATOM 739 O O . ASP A 1 86 ? 20.053 4.571 -6.391 1.00 94.69 86 ASP A O 1
ATOM 743 N N . GLY A 1 87 ? 20.352 5.081 -4.228 1.00 92.50 87 GLY A N 1
ATOM 744 C CA . GLY A 1 87 ? 20.196 6.529 -4.399 1.00 92.50 87 GLY A CA 1
ATOM 745 C C . GLY A 1 87 ? 18.748 7.023 -4.363 1.00 92.50 87 GLY A C 1
ATOM 746 O O . GLY A 1 87 ? 18.528 8.231 -4.480 1.00 92.50 87 GLY A O 1
ATOM 747 N N . VAL A 1 88 ? 17.775 6.133 -4.158 1.00 96.19 88 VAL A N 1
ATOM 748 C CA . VAL A 1 88 ? 16.380 6.503 -3.913 1.00 96.19 88 VAL A CA 1
ATOM 749 C C . VAL A 1 88 ? 16.211 6.995 -2.474 1.00 96.19 88 VAL A C 1
ATOM 751 O O . VAL A 1 88 ? 16.769 6.447 -1.526 1.00 96.19 88 VAL A O 1
ATOM 754 N N . THR A 1 89 ? 15.485 8.102 -2.309 1.00 96.31 89 THR A N 1
ATOM 755 C CA . THR A 1 89 ? 15.267 8.758 -1.009 1.00 96.31 89 THR A CA 1
ATOM 756 C C . THR A 1 89 ? 13.846 9.302 -0.910 1.00 96.31 89 THR A C 1
ATOM 758 O O . THR A 1 89 ? 13.144 9.390 -1.912 1.00 96.31 89 THR A O 1
ATOM 761 N N . GLU A 1 90 ? 13.443 9.783 0.265 1.00 95.50 90 GLU A N 1
ATOM 762 C CA . GLU A 1 90 ? 12.169 10.503 0.449 1.00 95.50 90 GLU A CA 1
ATOM 763 C C . GLU A 1 90 ? 11.954 11.639 -0.564 1.00 95.50 90 GLU A C 1
ATOM 765 O O . GLU A 1 90 ? 10.839 11.863 -1.037 1.00 95.50 90 GLU A O 1
ATOM 770 N N . GLN A 1 91 ? 13.034 12.334 -0.947 1.00 96.75 91 GLN A N 1
ATOM 771 C CA . GLN A 1 91 ? 12.964 13.407 -1.937 1.00 96.75 91 GLN A CA 1
ATOM 772 C C . GLN A 1 91 ? 12.533 12.879 -3.311 1.00 96.75 91 GLN A C 1
ATOM 774 O O . GLN A 1 91 ? 11.821 13.571 -4.031 1.00 96.75 91 GLN A O 1
ATOM 779 N N . THR A 1 92 ? 12.900 11.641 -3.660 1.00 96.62 92 THR A N 1
ATOM 780 C CA . THR A 1 92 ? 12.468 10.980 -4.898 1.00 96.62 92 THR A CA 1
ATOM 781 C C . THR A 1 92 ? 10.945 10.856 -4.947 1.00 96.62 92 THR A C 1
ATOM 783 O O . THR A 1 92 ? 10.340 11.180 -5.971 1.00 96.62 92 THR A O 1
ATOM 786 N N . PHE A 1 93 ? 10.322 10.454 -3.833 1.00 96.69 93 PHE A N 1
ATOM 787 C CA . PHE A 1 93 ? 8.866 10.408 -3.707 1.00 96.69 93 PHE A CA 1
ATOM 788 C C . PHE A 1 93 ? 8.252 11.803 -3.816 1.00 96.69 93 PHE A C 1
ATOM 790 O O . PHE A 1 93 ? 7.301 11.998 -4.569 1.00 96.69 93 PHE A O 1
ATOM 797 N N . ASP A 1 94 ? 8.792 12.788 -3.093 1.00 96.38 94 ASP A N 1
ATOM 798 C CA . ASP A 1 94 ? 8.259 14.153 -3.110 1.00 96.38 94 ASP A CA 1
ATOM 799 C C . ASP A 1 94 ? 8.332 14.798 -4.496 1.00 96.38 94 ASP A C 1
ATOM 801 O O . ASP A 1 94 ? 7.369 15.433 -4.933 1.00 96.38 94 ASP A O 1
ATOM 805 N N . ASP A 1 95 ? 9.439 14.604 -5.208 1.00 95.62 95 ASP A N 1
ATOM 806 C CA . ASP A 1 95 ? 9.625 15.117 -6.560 1.00 95.62 95 ASP A CA 1
ATOM 807 C C . ASP A 1 95 ? 8.652 14.458 -7.544 1.00 95.62 95 ASP A C 1
ATOM 809 O O . ASP A 1 95 ? 8.057 15.152 -8.371 1.00 95.62 95 ASP A O 1
ATOM 813 N N . TRP A 1 96 ? 8.465 13.137 -7.460 1.00 95.75 96 TRP A N 1
ATOM 814 C CA . TRP A 1 96 ? 7.495 12.411 -8.286 1.00 95.75 96 TRP A CA 1
ATOM 815 C C . TRP A 1 96 ? 6.052 12.828 -7.969 1.00 95.75 96 TRP A C 1
ATOM 817 O O . TRP A 1 96 ? 5.287 13.130 -8.887 1.00 95.75 96 TRP A O 1
ATOM 827 N N . TRP A 1 97 ? 5.696 12.948 -6.685 1.00 95.00 97 TRP A N 1
ATOM 828 C CA . TRP A 1 97 ? 4.369 13.386 -6.244 1.00 95.00 97 TRP A CA 1
ATOM 829 C C . TRP A 1 97 ? 4.039 14.777 -6.785 1.00 95.00 97 TRP A C 1
ATOM 831 O O . TRP A 1 97 ? 2.974 14.988 -7.358 1.00 95.00 97 TRP A O 1
ATOM 841 N N . ASN A 1 98 ? 4.962 15.731 -6.644 1.00 93.75 98 ASN A N 1
ATOM 842 C CA . ASN A 1 98 ? 4.746 17.105 -7.093 1.00 93.75 98 ASN A CA 1
ATOM 843 C C . ASN A 1 98 ? 4.608 17.206 -8.619 1.00 93.75 98 ASN A C 1
ATOM 845 O O . ASN A 1 98 ? 3.827 18.021 -9.100 1.00 93.75 98 ASN A O 1
ATOM 849 N N . ARG A 1 99 ? 5.331 16.389 -9.396 1.00 92.81 99 ARG A N 1
ATOM 850 C CA . ARG A 1 99 ? 5.152 16.346 -10.858 1.00 92.81 99 ARG A CA 1
ATOM 851 C C . ARG A 1 99 ? 3.810 15.739 -11.265 1.00 92.81 99 ARG A C 1
ATOM 853 O O . ARG A 1 99 ? 3.222 16.205 -12.237 1.00 92.81 99 ARG A O 1
ATOM 860 N N . THR A 1 100 ? 3.360 14.724 -10.531 1.00 92.00 100 THR A N 1
ATOM 861 C CA . THR A 1 100 ? 2.157 13.942 -10.844 1.00 92.00 100 THR A CA 1
ATOM 862 C C . THR A 1 100 ? 0.876 14.666 -10.429 1.00 92.00 100 THR A C 1
ATOM 864 O O . THR A 1 100 ? -0.032 14.811 -11.239 1.00 92.00 100 THR A O 1
ATOM 867 N N . TYR A 1 101 ? 0.837 15.182 -9.198 1.00 89.25 101 TYR A N 1
ATOM 868 C CA . TYR A 1 101 ? -0.362 15.750 -8.567 1.00 89.25 101 TYR A CA 1
ATOM 869 C C . TYR A 1 101 ? -0.237 17.243 -8.231 1.00 89.25 101 TYR A C 1
ATOM 871 O O . TYR A 1 101 ? -1.212 17.884 -7.864 1.00 89.25 101 TYR A O 1
ATOM 879 N N . GLY A 1 102 ? 0.953 17.843 -8.337 1.00 78.88 102 GLY A N 1
ATOM 880 C CA . GLY A 1 102 ? 1.173 19.246 -7.952 1.00 78.88 102 GLY A CA 1
ATOM 881 C C . GLY A 1 102 ? 0.602 20.289 -8.920 1.00 78.88 102 GLY A C 1
ATOM 882 O O . GLY A 1 102 ? 0.743 21.482 -8.660 1.00 78.88 102 GLY A O 1
ATOM 883 N N . ASN A 1 103 ? -0.010 19.856 -10.027 1.00 64.44 103 ASN A N 1
ATOM 884 C CA . ASN A 1 103 ? -0.687 20.723 -10.997 1.00 64.44 103 ASN A CA 1
ATOM 885 C C . ASN A 1 103 ? -2.225 20.688 -10.878 1.00 64.44 103 ASN A C 1
ATOM 887 O O . ASN A 1 103 ? -2.891 21.231 -11.763 1.00 64.44 103 ASN A O 1
ATOM 891 N N . GLU A 1 104 ? -2.777 20.048 -9.842 1.00 50.38 104 GLU A N 1
ATOM 892 C CA . GLU A 1 104 ? -4.219 20.069 -9.535 1.00 50.38 104 GLU A CA 1
ATOM 893 C C . GLU A 1 104 ? -4.655 21.323 -8.761 1.00 50.38 104 GLU A C 1
ATOM 895 O O . GLU A 1 104 ? -3.924 21.766 -7.843 1.00 50.38 104 GLU A O 1
#

pLDDT: mean 92.5, std 6.56, range [50.38, 98.19]

Sequence (104 aa):
MKAWIISNPWDDEGRQALTFADKRNEAKSHAGWFDIEGDWIDLRAIRAKTFDDMENLSEKELMRMQWHEDWWFEYGNDRLPHFDEDGVTEQTFDDWWNRTYGNE

Secondary structure (DSSP, 8-state):
--EEEEE-TT-SS--EEEEE-SSHHHHHHTGGGTT----TTT-EEEE-GGGTT-TTS-HHHHHHHHHHTT---EETTEEPPPTTSTT--HHHHHHHHHHHHTT-

Radius of gyration: 14.61 Å; chains: 1; bounding box: 38×35×31 Å